Protein AF-A0A955U575-F1 (afdb_monomer)

Solvent-accessible surface area (backbone atoms only — not comparable to full-atom values): 9931 Å² total; per-residue (Å²): 114,68,70,60,58,50,52,52,51,51,57,53,52,51,56,54,48,58,63,56,63,77,51,66,47,77,45,78,46,69,46,96,88,68,49,77,41,71,21,39,32,44,71,59,87,96,41,68,32,36,35,43,70,95,85,41,78,45,81,50,80,72,86,53,47,94,86,29,73,66,42,57,52,49,51,50,51,50,51,51,47,50,53,47,51,50,54,49,50,53,52,52,53,54,39,51,75,74,64,55,77,70,79,78,73,74,76,74,77,81,77,77,80,79,77,82,80,77,82,80,79,82,78,76,82,78,78,83,79,79,82,77,79,83,79,80,81,77,79,81,79,84,81,78,80,79,80,83,82,87,130

Structure (mmCIF, N/CA/C/O backbone):
data_AF-A0A955U575-F1
#
_entry.id   AF-A0A955U575-F1
#
loop_
_atom_site.group_PDB
_atom_site.id
_atom_site.type_symbol
_atom_site.label_atom_id
_atom_site.label_alt_id
_atom_site.label_comp_id
_atom_site.label_asym_id
_atom_site.label_entity_id
_atom_site.label_seq_id
_atom_site.pdbx_PDB_ins_code
_atom_site.Cartn_x
_atom_site.Cartn_y
_atom_site.Cartn_z
_atom_site.occupancy
_atom_site.B_iso_or_equiv
_atom_site.auth_seq_id
_atom_site.auth_comp_id
_atom_site.auth_asym_id
_atom_site.auth_atom_id
_atom_site.pdbx_PDB_model_num
ATOM 1 N N . ASP A 1 1 ? 34.655 35.244 -14.821 1.00 85.56 1 ASP A N 1
ATOM 2 C CA . ASP A 1 1 ? 34.612 34.443 -13.577 1.00 85.56 1 ASP A CA 1
ATOM 3 C C . ASP A 1 1 ? 33.212 33.912 -13.237 1.00 85.56 1 ASP A C 1
ATOM 5 O O . ASP A 1 1 ? 33.047 32.732 -12.958 1.00 85.56 1 ASP A O 1
ATOM 9 N N . GLU A 1 2 ? 32.165 34.735 -13.328 1.00 87.75 2 GLU A N 1
ATOM 10 C CA . GLU A 1 2 ? 30.794 34.359 -12.939 1.00 87.75 2 GLU A CA 1
ATOM 11 C C . GLU A 1 2 ? 30.191 33.173 -13.723 1.00 87.75 2 GLU A C 1
ATOM 13 O O . GLU A 1 2 ? 29.537 32.305 -13.140 1.00 87.75 2 GLU A O 1
ATOM 18 N N . ALA A 1 3 ? 30.480 33.071 -15.025 1.00 85.69 3 ALA A N 1
ATOM 19 C CA . ALA A 1 3 ? 30.030 31.956 -15.862 1.00 85.69 3 ALA A CA 1
ATOM 20 C C . ALA A 1 3 ? 30.585 30.596 -15.393 1.00 85.69 3 ALA A C 1
ATOM 22 O O . ALA A 1 3 ? 29.850 29.608 -15.358 1.00 85.69 3 ALA A O 1
ATOM 23 N N . ALA A 1 4 ? 31.846 30.555 -14.946 1.00 88.00 4 ALA A N 1
ATOM 24 C CA . ALA A 1 4 ? 32.466 29.343 -14.411 1.00 88.00 4 ALA A CA 1
ATOM 25 C C . ALA A 1 4 ? 31.812 28.920 -13.084 1.00 88.00 4 ALA A C 1
ATOM 27 O O . ALA A 1 4 ? 31.477 27.752 -12.891 1.00 88.00 4 ALA A O 1
ATOM 28 N N . ARG A 1 5 ? 31.505 29.889 -12.210 1.00 91.19 5 ARG A N 1
ATOM 29 C CA . ARG A 1 5 ? 30.784 29.639 -10.947 1.00 91.19 5 ARG A CA 1
ATOM 30 C C . ARG A 1 5 ? 29.341 29.182 -11.164 1.00 91.19 5 ARG A C 1
ATOM 32 O O . ARG A 1 5 ? 28.780 28.479 -10.321 1.00 91.19 5 ARG A O 1
ATOM 39 N N . ARG A 1 6 ? 28.709 29.586 -12.271 1.00 89.25 6 ARG A N 1
ATOM 40 C CA . ARG A 1 6 ? 27.3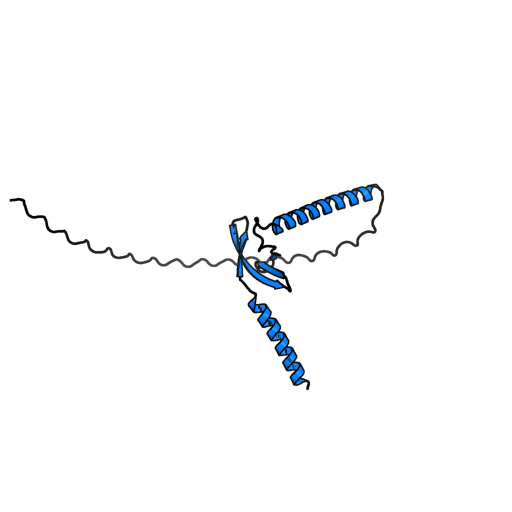68 29.120 -12.651 1.00 89.25 6 ARG A CA 1
ATOM 41 C C . ARG A 1 6 ? 27.409 27.682 -13.169 1.00 89.25 6 ARG A C 1
ATOM 43 O O . ARG A 1 6 ? 26.608 26.871 -12.713 1.00 89.25 6 ARG A O 1
ATOM 50 N N . ALA A 1 7 ? 28.375 27.349 -14.025 1.00 85.38 7 ALA A N 1
ATOM 51 C CA . ALA A 1 7 ? 28.572 25.989 -14.528 1.00 85.38 7 ALA A CA 1
ATOM 52 C C . ALA A 1 7 ? 28.895 24.990 -13.400 1.00 85.38 7 ALA A C 1
ATOM 54 O O . ALA A 1 7 ? 28.331 23.897 -13.362 1.00 85.38 7 ALA A O 1
ATOM 55 N N . GLU A 1 8 ? 29.719 25.380 -12.421 1.00 89.38 8 GLU A N 1
ATOM 56 C CA . GLU A 1 8 ? 30.032 24.514 -11.276 1.00 89.38 8 GLU A CA 1
ATOM 57 C C . GLU A 1 8 ? 28.798 24.246 -10.395 1.00 89.38 8 GLU A C 1
ATOM 59 O O . GLU A 1 8 ? 28.591 23.123 -9.923 1.00 89.38 8 GLU A O 1
ATOM 64 N N . ARG A 1 9 ? 27.931 25.252 -10.210 1.00 89.25 9 ARG A N 1
ATOM 65 C CA . ARG A 1 9 ? 26.673 25.091 -9.465 1.00 89.25 9 ARG A CA 1
ATOM 66 C C . ARG A 1 9 ? 25.707 24.132 -10.155 1.00 89.25 9 ARG A C 1
ATOM 68 O O . ARG A 1 9 ? 25.163 23.263 -9.475 1.00 89.25 9 ARG A O 1
ATOM 75 N N . VAL A 1 10 ? 25.543 24.251 -11.473 1.00 88.62 10 VAL A N 1
ATOM 76 C CA . VAL A 1 10 ? 24.690 23.344 -12.264 1.00 88.62 10 VAL A CA 1
ATOM 77 C C . VAL A 1 10 ? 25.253 21.918 -12.245 1.00 88.62 10 VAL A C 1
ATOM 79 O O . VAL A 1 10 ? 24.541 20.968 -11.935 1.00 88.62 10 VAL A O 1
ATOM 82 N N . GLY A 1 11 ? 26.567 21.756 -12.425 1.00 85.00 11 GLY A N 1
ATOM 83 C CA . GLY A 1 11 ? 27.201 20.437 -12.371 1.00 85.00 11 GLY A CA 1
ATOM 84 C C . GLY A 1 11 ? 27.141 19.764 -10.989 1.00 85.00 11 GLY A C 1
ATOM 85 O O . GLY A 1 11 ? 27.173 18.534 -10.900 1.00 85.00 11 GLY A O 1
ATOM 86 N N . ARG A 1 12 ? 27.055 20.528 -9.887 1.00 81.81 12 ARG A N 1
ATOM 87 C CA . ARG A 1 12 ? 26.809 19.969 -8.542 1.00 81.81 12 ARG A CA 1
ATOM 88 C C . ARG A 1 12 ? 25.350 19.578 -8.331 1.00 81.81 12 ARG A C 1
ATOM 90 O O . ARG A 1 12 ? 25.110 18.577 -7.655 1.00 81.81 12 ARG A O 1
ATOM 97 N N . SER A 1 13 ? 24.387 20.336 -8.858 1.00 70.81 13 SER A N 1
ATOM 98 C CA . SER A 1 13 ? 22.967 19.997 -8.716 1.00 70.81 13 SER A CA 1
ATOM 99 C C . SER A 1 13 ? 22.595 18.764 -9.538 1.00 70.81 13 SER A C 1
ATOM 101 O O . SER A 1 13 ? 21.896 17.895 -9.022 1.00 70.81 13 SER A O 1
ATOM 103 N N . GLU A 1 14 ? 23.126 18.624 -10.752 1.00 69.31 14 GLU A N 1
ATOM 104 C CA . GLU A 1 14 ? 22.898 17.445 -11.599 1.00 69.31 14 GLU A CA 1
ATOM 105 C C . GLU A 1 14 ? 23.526 16.180 -11.012 1.00 69.31 14 GLU A C 1
ATOM 107 O O . GLU A 1 14 ? 22.844 15.169 -10.877 1.00 69.31 14 GLU A O 1
ATOM 112 N N . ARG A 1 15 ? 24.772 16.245 -10.519 1.00 71.44 15 ARG A N 1
ATOM 113 C CA . ARG A 1 15 ? 25.396 15.102 -9.822 1.00 71.44 15 ARG A CA 1
ATOM 114 C C . ARG A 1 15 ? 24.658 14.693 -8.545 1.00 71.44 15 ARG A C 1
ATOM 116 O O . ARG A 1 15 ? 24.705 13.526 -8.159 1.00 71.44 15 ARG A O 1
ATOM 123 N N . ARG A 1 16 ? 23.994 15.638 -7.868 1.00 65.88 16 ARG A N 1
ATOM 124 C CA . ARG A 1 16 ? 23.130 15.339 -6.714 1.00 65.88 16 ARG A CA 1
ATOM 125 C C . ARG A 1 16 ? 21.818 14.674 -7.133 1.00 65.88 16 ARG A C 1
ATOM 127 O O . ARG A 1 16 ? 21.357 13.824 -6.382 1.00 65.88 16 ARG A O 1
ATOM 134 N N . ARG A 1 17 ? 21.249 15.024 -8.293 1.00 65.38 17 ARG A N 1
ATOM 135 C CA . ARG A 1 17 ? 20.068 14.347 -8.859 1.00 65.38 17 ARG A CA 1
ATOM 136 C C . ARG A 1 17 ? 20.399 12.932 -9.326 1.00 65.38 17 ARG A C 1
ATOM 138 O O . ARG A 1 17 ? 19.772 11.998 -8.856 1.00 65.38 17 ARG A O 1
ATOM 145 N N . ASP A 1 18 ? 21.472 12.762 -10.093 1.00 61.62 18 ASP A N 1
ATOM 146 C CA . ASP A 1 18 ? 21.868 11.456 -10.643 1.00 61.62 18 ASP A CA 1
ATOM 147 C C . ASP A 1 18 ? 22.232 10.429 -9.546 1.00 61.62 18 ASP A C 1
ATOM 149 O O . ASP A 1 18 ? 21.952 9.237 -9.651 1.00 61.62 18 ASP A O 1
ATOM 153 N N . ARG A 1 19 ? 22.792 10.883 -8.411 1.00 60.47 19 ARG A N 1
ATOM 154 C CA . ARG A 1 19 ? 22.969 10.026 -7.220 1.00 60.47 19 ARG A CA 1
ATOM 155 C C . ARG A 1 19 ? 21.665 9.689 -6.498 1.00 60.47 19 ARG A C 1
ATOM 157 O O . ARG A 1 19 ? 21.635 8.687 -5.791 1.00 60.47 19 ARG A O 1
ATOM 164 N N . ARG A 1 20 ? 20.640 10.533 -6.613 1.00 60.62 20 ARG A N 1
ATOM 165 C CA . ARG A 1 20 ? 19.321 10.306 -6.011 1.00 60.62 20 ARG A CA 1
ATOM 166 C C . ARG A 1 20 ? 18.549 9.247 -6.797 1.00 60.62 20 ARG A C 1
ATOM 168 O O . ARG A 1 20 ? 17.932 8.391 -6.179 1.00 60.62 20 ARG A O 1
ATOM 175 N N . ASP A 1 21 ? 18.690 9.258 -8.120 1.00 57.69 21 ASP A N 1
ATOM 176 C CA . ASP A 1 21 ? 17.944 8.374 -9.019 1.00 57.69 21 ASP A CA 1
ATOM 177 C C . ASP A 1 21 ? 18.508 6.939 -9.072 1.00 57.69 21 ASP A C 1
ATOM 179 O O . ASP A 1 21 ? 17.762 5.992 -9.305 1.00 57.69 21 ASP A O 1
ATOM 183 N N . ARG A 1 22 ? 19.796 6.718 -8.756 1.00 57.09 22 ARG A N 1
ATOM 184 C CA . ARG A 1 22 ? 20.398 5.362 -8.705 1.00 57.09 22 ARG A CA 1
ATOM 185 C C . ARG A 1 22 ? 19.962 4.487 -7.520 1.00 57.09 22 ARG A C 1
ATOM 187 O O . ARG A 1 22 ? 20.407 3.347 -7.435 1.00 57.09 22 ARG A O 1
ATOM 194 N N . GLY A 1 23 ? 19.152 5.002 -6.596 1.00 63.94 23 GLY A N 1
ATOM 195 C CA . GLY A 1 23 ? 18.706 4.267 -5.405 1.00 63.94 23 GLY A CA 1
ATOM 196 C C . GLY A 1 23 ? 17.279 3.735 -5.472 1.00 63.94 23 GLY A C 1
ATOM 197 O O . GLY A 1 23 ? 16.872 3.021 -4.561 1.00 63.94 23 GLY A O 1
ATOM 198 N N . ASP A 1 24 ? 16.525 4.073 -6.516 1.00 70.81 24 ASP A N 1
ATOM 199 C CA . ASP A 1 24 ? 15.100 3.765 -6.582 1.00 70.81 24 ASP A CA 1
ATOM 200 C C . ASP A 1 24 ? 14.851 2.311 -6.975 1.00 70.81 24 ASP A C 1
ATOM 202 O O . ASP A 1 24 ? 14.622 1.971 -8.135 1.00 70.81 24 ASP A O 1
ATOM 206 N N . THR A 1 25 ? 14.908 1.442 -5.973 1.00 82.25 25 THR A N 1
ATOM 207 C CA . THR A 1 25 ? 14.481 0.052 -6.106 1.00 82.25 25 THR A CA 1
ATOM 208 C C . THR A 1 25 ? 12.985 -0.018 -5.833 1.00 82.25 25 THR A C 1
ATOM 210 O O . THR A 1 25 ? 12.511 0.463 -4.803 1.00 82.25 25 THR A O 1
ATOM 213 N N . THR A 1 26 ? 12.227 -0.598 -6.759 1.00 84.75 26 THR A N 1
ATOM 214 C CA . THR A 1 26 ? 10.827 -0.953 -6.518 1.00 84.75 26 THR A CA 1
ATOM 215 C C . THR A 1 26 ? 10.775 -2.221 -5.677 1.00 84.75 26 THR A C 1
ATOM 217 O O . THR A 1 26 ? 11.380 -3.229 -6.042 1.00 84.75 26 THR A O 1
ATOM 220 N N . VAL A 1 27 ? 10.055 -2.173 -4.563 1.00 86.44 27 VAL A N 1
ATOM 221 C CA . VAL A 1 27 ? 9.820 -3.304 -3.663 1.00 86.44 27 VAL A CA 1
ATOM 222 C C . VAL A 1 27 ? 8.321 -3.553 -3.562 1.00 86.44 27 VAL A C 1
ATOM 224 O O . VAL A 1 27 ? 7.540 -2.612 -3.462 1.00 86.44 27 VAL A O 1
ATOM 227 N N . VAL A 1 28 ? 7.912 -4.819 -3.597 1.00 86.06 28 VAL A N 1
ATOM 228 C CA . VAL A 1 28 ? 6.506 -5.204 -3.422 1.00 86.06 28 VAL A CA 1
ATOM 229 C C . VAL A 1 28 ? 6.290 -5.529 -1.951 1.00 86.06 28 VAL A C 1
ATOM 231 O O . VAL A 1 28 ? 6.908 -6.456 -1.430 1.00 86.06 28 VAL A O 1
ATOM 234 N N . VAL A 1 29 ? 5.419 -4.777 -1.283 1.00 85.69 29 VAL A N 1
ATOM 235 C CA . VAL A 1 29 ? 5.028 -5.033 0.108 1.00 85.69 29 VAL A CA 1
ATOM 236 C C . VAL A 1 29 ? 3.716 -5.808 0.109 1.00 85.69 29 VAL A C 1
ATOM 238 O O . VAL A 1 29 ? 2.770 -5.431 -0.580 1.00 85.69 29 VAL A O 1
ATOM 241 N N . VAL A 1 30 ? 3.652 -6.904 0.865 1.00 83.69 30 VAL A N 1
ATOM 242 C CA . VAL A 1 30 ? 2.429 -7.700 1.037 1.00 83.69 30 VAL A CA 1
ATOM 243 C C . VAL A 1 30 ? 1.827 -7.367 2.398 1.00 83.69 30 VAL A C 1
ATOM 245 O O . VAL A 1 30 ? 2.502 -7.509 3.414 1.00 83.69 30 VAL A O 1
ATOM 248 N N . THR A 1 31 ? 0.585 -6.889 2.424 1.00 79.75 31 THR A N 1
ATOM 249 C CA . THR A 1 31 ? -0.122 -6.570 3.673 1.00 79.75 31 THR A CA 1
ATOM 250 C C . THR A 1 31 ? -0.622 -7.847 4.368 1.00 79.75 31 THR A C 1
ATOM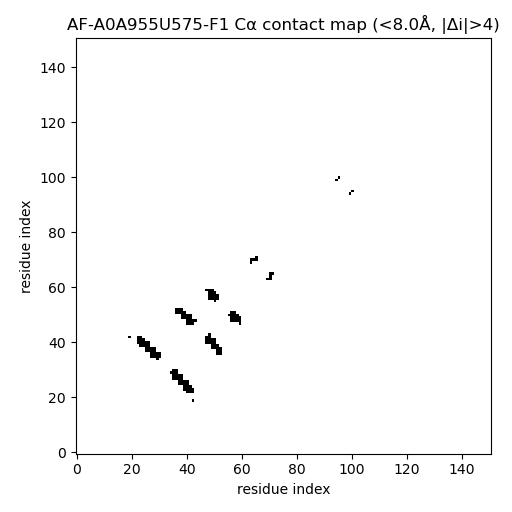 252 O O . THR A 1 31 ? -0.704 -8.893 3.717 1.00 79.75 31 THR A O 1
ATOM 255 N N . PRO A 1 32 ? -0.989 -7.803 5.666 1.00 74.31 32 PRO A N 1
ATOM 256 C CA . PRO A 1 32 ? -1.567 -8.952 6.375 1.00 74.31 32 PRO A CA 1
ATOM 257 C C . PRO A 1 32 ? -2.824 -9.520 5.704 1.00 74.31 32 PRO A C 1
ATOM 259 O O . PRO A 1 32 ? -3.081 -10.717 5.765 1.00 74.31 32 PRO A O 1
ATOM 262 N N . GLU A 1 33 ? -3.579 -8.676 5.002 1.00 84.19 33 GLU A N 1
ATOM 263 C CA . GLU A 1 33 ? -4.758 -9.060 4.221 1.00 84.19 33 GLU A CA 1
ATOM 264 C C . GLU A 1 33 ? -4.396 -9.738 2.883 1.00 84.19 33 GLU A C 1
ATOM 266 O O . GLU A 1 33 ? -5.277 -10.067 2.093 1.00 84.19 33 GLU A O 1
ATOM 271 N N . GLY A 1 34 ? -3.104 -9.923 2.592 1.00 85.44 34 GLY A N 1
ATOM 272 C CA . GLY A 1 34 ? -2.598 -10.530 1.361 1.00 85.44 34 GLY A CA 1
ATOM 273 C C . GLY A 1 34 ? -2.551 -9.583 0.159 1.00 85.44 34 GLY A C 1
ATOM 274 O O . GLY A 1 34 ? -2.261 -10.022 -0.957 1.00 85.44 34 GLY A O 1
ATOM 275 N N . THR A 1 35 ? -2.812 -8.288 0.354 1.00 85.50 35 THR A N 1
ATOM 276 C CA . THR A 1 35 ? -2.783 -7.308 -0.740 1.00 85.50 35 THR A CA 1
ATOM 277 C C . THR A 1 35 ? -1.341 -6.958 -1.083 1.00 85.50 35 THR A C 1
ATOM 279 O O . THR A 1 35 ? -0.539 -6.664 -0.201 1.00 85.50 35 THR A O 1
ATOM 282 N N . ARG A 1 36 ? -0.995 -6.975 -2.373 1.00 86.38 36 ARG A N 1
ATOM 283 C CA . ARG A 1 36 ? 0.328 -6.564 -2.860 1.00 86.38 36 ARG A CA 1
ATOM 284 C C . ARG A 1 36 ? 0.308 -5.085 -3.218 1.00 86.38 36 ARG A C 1
ATOM 286 O O . ARG A 1 36 ? -0.544 -4.659 -3.993 1.00 86.38 36 ARG A O 1
ATOM 293 N N . VAL A 1 37 ? 1.245 -4.323 -2.669 1.00 88.62 37 VAL A N 1
ATOM 294 C CA . VAL A 1 37 ? 1.395 -2.889 -2.914 1.00 88.62 37 VAL A CA 1
ATOM 295 C C . VAL A 1 37 ? 2.779 -2.635 -3.491 1.00 88.62 37 VAL A C 1
ATOM 297 O O . VAL A 1 37 ? 3.786 -3.005 -2.885 1.00 88.62 37 VAL A O 1
ATOM 300 N N . ASP A 1 38 ? 2.827 -1.998 -4.658 1.00 86.50 38 ASP A N 1
ATOM 301 C CA . ASP A 1 38 ? 4.081 -1.548 -5.251 1.00 86.50 38 ASP A CA 1
ATOM 302 C C . ASP A 1 38 ? 4.587 -0.323 -4.494 1.00 86.50 38 ASP A C 1
ATOM 304 O O . ASP A 1 38 ? 3.925 0.718 -4.410 1.00 86.50 38 ASP A O 1
ATOM 308 N N . CYS A 1 39 ? 5.780 -0.457 -3.935 1.00 88.50 39 CYS A N 1
ATOM 309 C CA . CYS A 1 39 ? 6.429 0.582 -3.170 1.00 88.50 39 CYS A CA 1
ATOM 310 C C . CYS A 1 39 ? 7.787 0.918 -3.769 1.00 88.50 39 CYS A C 1
ATOM 312 O O . CYS A 1 39 ? 8.408 0.143 -4.500 1.00 88.50 39 CYS A O 1
ATOM 314 N N . ARG A 1 40 ? 8.263 2.114 -3.452 1.00 86.31 40 ARG A N 1
ATOM 315 C CA . ARG A 1 40 ? 9.505 2.661 -3.968 1.00 86.31 40 ARG A CA 1
ATOM 316 C C . ARG A 1 40 ? 10.434 3.003 -2.817 1.00 86.31 40 ARG A C 1
ATOM 318 O O . ARG A 1 40 ? 10.039 3.721 -1.900 1.00 86.31 40 ARG A O 1
ATOM 325 N N . THR A 1 41 ? 11.659 2.496 -2.854 1.00 84.06 41 THR A N 1
ATOM 326 C CA . THR A 1 41 ? 12.643 2.756 -1.804 1.00 84.06 41 THR A CA 1
ATOM 327 C C . THR A 1 41 ? 13.422 4.025 -2.123 1.00 84.06 41 THR A C 1
ATOM 329 O O . THR A 1 41 ? 14.241 4.057 -3.035 1.00 84.06 41 THR A O 1
ATOM 332 N N . VAL A 1 42 ? 13.181 5.077 -1.349 1.00 83.06 42 VAL A N 1
ATOM 333 C CA . VAL A 1 42 ? 13.813 6.386 -1.479 1.00 83.06 42 VAL A CA 1
ATOM 334 C C . VAL A 1 42 ? 14.846 6.570 -0.373 1.00 83.06 42 VAL A C 1
ATOM 336 O O . VAL A 1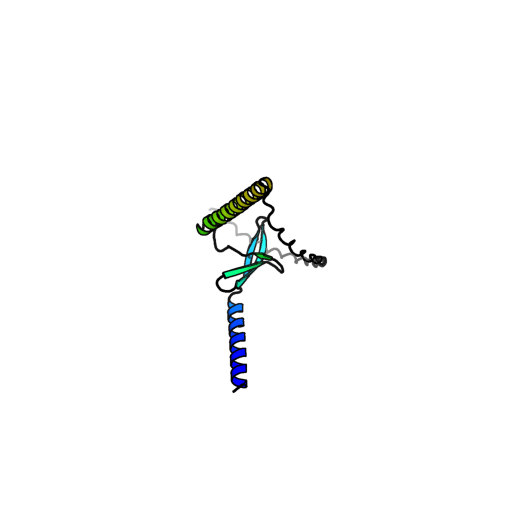 42 ? 14.534 6.544 0.818 1.00 83.06 42 VAL A O 1
ATOM 339 N N . ARG A 1 43 ? 16.096 6.835 -0.748 1.00 78.75 43 ARG A N 1
ATOM 340 C CA . ARG A 1 43 ? 17.161 7.113 0.220 1.00 78.75 43 ARG A CA 1
ATOM 341 C C . ARG A 1 43 ? 17.082 8.551 0.729 1.00 78.75 43 ARG A C 1
ATOM 343 O O . ARG A 1 43 ? 17.282 9.506 -0.025 1.00 78.75 43 ARG A O 1
ATOM 350 N N . SER A 1 44 ? 16.845 8.716 2.028 1.00 78.81 44 SER A N 1
ATOM 351 C CA . SER A 1 44 ? 16.850 10.006 2.722 1.00 78.81 44 SER A CA 1
ATOM 352 C C . SER A 1 44 ? 18.034 10.076 3.690 1.00 78.81 44 SER A C 1
ATOM 354 O O . SER A 1 44 ? 17.994 9.620 4.835 1.00 78.81 44 SER A O 1
ATOM 356 N N . GLY A 1 45 ? 19.152 10.623 3.209 1.00 82.31 45 GLY A N 1
ATOM 357 C CA . GLY A 1 45 ? 20.396 10.690 3.977 1.00 82.31 45 GLY A CA 1
ATOM 358 C C . GLY A 1 45 ? 21.026 9.307 4.175 1.00 82.31 45 GLY A C 1
ATOM 359 O O . GLY A 1 45 ? 21.408 8.660 3.203 1.00 82.31 45 GLY A O 1
ATOM 360 N N . LYS A 1 46 ? 21.175 8.875 5.435 1.00 75.44 46 LYS A N 1
ATOM 361 C CA . LYS A 1 46 ? 21.705 7.542 5.796 1.00 75.44 46 LYS A CA 1
ATOM 362 C C . LYS A 1 46 ? 20.618 6.470 5.942 1.00 75.44 46 LYS A C 1
ATOM 364 O O . LYS A 1 46 ? 20.954 5.339 6.266 1.00 75.44 46 LYS A O 1
ATOM 369 N N . LYS A 1 47 ? 19.347 6.829 5.755 1.00 75.19 47 LYS A N 1
ATOM 370 C CA . LYS A 1 47 ? 18.208 5.929 5.929 1.00 75.19 47 LYS A CA 1
ATOM 371 C C . LYS A 1 47 ? 17.547 5.670 4.583 1.00 75.19 47 LYS A C 1
ATOM 373 O O . LYS A 1 47 ? 17.415 6.594 3.779 1.00 75.19 47 LYS A O 1
ATOM 378 N N . ASP A 1 48 ? 17.122 4.438 4.371 1.00 78.94 48 ASP A N 1
ATOM 379 C CA . ASP A 1 48 ? 16.249 4.075 3.264 1.00 78.94 48 ASP A CA 1
ATOM 380 C C . ASP A 1 48 ? 14.799 4.172 3.756 1.00 78.94 48 ASP A C 1
ATOM 382 O O . ASP A 1 48 ? 14.487 3.776 4.878 1.00 78.94 48 ASP A O 1
ATOM 386 N N . VAL A 1 49 ? 13.931 4.797 2.964 1.00 82.62 49 VAL A N 1
ATOM 387 C CA . VAL A 1 49 ? 12.518 5.024 3.287 1.00 82.62 49 VAL A CA 1
ATOM 388 C C . VAL A 1 49 ? 11.688 4.383 2.190 1.00 82.62 49 VAL A C 1
ATOM 390 O O . VAL A 1 49 ? 11.933 4.641 1.019 1.00 82.62 49 VAL A O 1
ATOM 393 N N . VAL A 1 50 ? 10.700 3.568 2.540 1.00 84.12 50 VAL A N 1
ATOM 394 C CA . VAL A 1 50 ? 9.827 2.930 1.552 1.00 84.12 50 VAL A CA 1
ATOM 395 C C . VAL A 1 50 ? 8.550 3.755 1.414 1.00 84.12 50 VAL A C 1
ATOM 397 O O . VAL A 1 50 ? 7.861 4.057 2.383 1.00 84.12 50 VAL A O 1
ATOM 400 N N . VAL A 1 51 ? 8.235 4.167 0.195 1.00 85.44 51 VAL A N 1
ATOM 401 C CA . VAL A 1 51 ? 7.049 4.967 -0.111 1.00 85.44 51 VAL A CA 1
ATOM 402 C C . VAL A 1 51 ? 6.088 4.095 -0.902 1.00 85.44 51 VAL A C 1
ATOM 404 O O . VAL A 1 51 ? 6.437 3.619 -1.979 1.00 85.44 51 VAL A O 1
ATOM 407 N N . CYS A 1 52 ? 4.895 3.864 -0.363 1.00 88.94 52 CYS A N 1
ATOM 408 C CA . CYS A 1 52 ? 3.875 3.018 -0.976 1.00 88.94 52 CYS A CA 1
ATOM 409 C C . CYS A 1 52 ? 2.695 3.892 -1.428 1.00 88.94 52 CYS A C 1
ATOM 411 O O . CYS A 1 52 ? 2.003 4.477 -0.593 1.00 88.94 52 CYS A O 1
ATOM 413 N N . GLY A 1 53 ? 2.451 3.981 -2.740 1.00 83.00 53 GLY A N 1
ATOM 414 C CA . GLY A 1 53 ? 1.394 4.831 -3.307 1.00 83.00 53 GLY A CA 1
ATOM 415 C C . GLY A 1 53 ? 1.663 6.343 -3.197 1.00 83.00 53 GLY A C 1
ATOM 416 O O . GLY A 1 53 ? 2.803 6.767 -3.016 1.00 83.00 53 GLY A O 1
ATOM 417 N N . THR A 1 54 ? 0.618 7.168 -3.345 1.00 62.78 54 THR A N 1
ATOM 418 C CA . THR A 1 54 ? 0.738 8.640 -3.378 1.00 62.78 54 THR A CA 1
ATOM 419 C C . THR A 1 54 ? 0.899 9.288 -2.005 1.00 62.78 54 THR A C 1
ATOM 421 O O . THR A 1 54 ? 1.560 10.317 -1.916 1.00 62.78 54 THR A O 1
ATOM 424 N N . ASP A 1 55 ? 0.365 8.687 -0.935 1.00 53.31 55 ASP A N 1
ATOM 425 C CA . ASP A 1 55 ? 0.127 9.437 0.311 1.00 53.31 55 ASP A CA 1
ATOM 426 C C . ASP A 1 55 ? 0.569 8.726 1.600 1.00 53.31 55 ASP A C 1
ATOM 428 O O . ASP A 1 55 ? 0.307 9.219 2.697 1.00 53.31 55 ASP A O 1
ATOM 432 N N . ARG A 1 56 ? 1.253 7.573 1.517 1.00 59.41 56 ARG A N 1
ATOM 433 C CA . ARG A 1 56 ? 1.743 6.867 2.713 1.00 59.41 56 ARG A CA 1
ATOM 434 C C . ARG A 1 56 ? 3.248 6.638 2.674 1.00 59.41 56 ARG A C 1
ATOM 436 O O . ARG A 1 56 ? 3.771 5.781 1.963 1.00 59.41 56 ARG A O 1
ATOM 443 N N . VAL A 1 57 ? 3.939 7.398 3.522 1.00 57.34 57 VAL A N 1
ATOM 444 C CA . VAL A 1 57 ? 5.309 7.096 3.929 1.00 57.34 57 VAL A CA 1
ATOM 445 C C . VAL A 1 57 ? 5.224 6.025 5.003 1.00 57.34 57 VAL A C 1
ATOM 447 O O . VAL A 1 57 ? 4.912 6.312 6.157 1.00 57.34 57 VAL A O 1
ATOM 450 N N . VA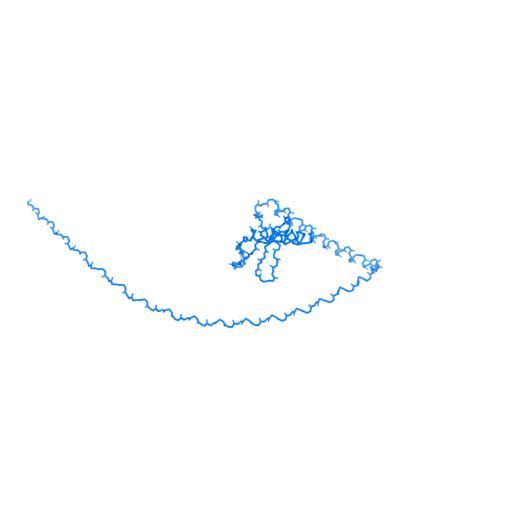L A 1 58 ? 5.494 4.784 4.620 1.00 62.50 58 VAL A N 1
ATOM 451 C CA . VAL A 1 58 ? 5.771 3.740 5.598 1.00 62.50 58 VAL A CA 1
ATOM 452 C C . VAL A 1 58 ? 7.257 3.877 5.895 1.00 62.50 58 VAL A C 1
ATOM 454 O O . VAL A 1 58 ? 8.100 3.532 5.071 1.00 62.50 58 VAL A O 1
ATOM 457 N N . MET A 1 59 ? 7.618 4.442 7.049 1.00 52.28 59 MET A N 1
ATOM 458 C CA . MET A 1 59 ? 8.988 4.252 7.521 1.00 52.28 59 MET A CA 1
ATOM 459 C C . MET A 1 59 ? 9.152 2.753 7.707 1.00 52.28 59 MET A C 1
ATOM 461 O O . MET A 1 59 ? 8.614 2.200 8.654 1.00 52.28 59 MET A O 1
ATOM 465 N N . ALA A 1 60 ? 9.794 2.104 6.743 1.00 46.66 60 ALA A N 1
ATOM 466 C CA . ALA A 1 60 ? 10.013 0.679 6.753 1.00 46.66 60 ALA A CA 1
ATOM 467 C C . ALA A 1 60 ? 11.182 0.381 7.697 1.00 46.66 60 ALA A C 1
ATOM 469 O O . ALA A 1 60 ? 12.323 0.642 7.317 1.00 46.66 60 ALA A O 1
ATOM 470 N N . PRO A 1 61 ? 10.964 -0.223 8.880 1.00 49.22 61 PRO A N 1
ATOM 471 C CA . PRO A 1 61 ? 12.020 -0.953 9.584 1.00 49.22 61 PRO A CA 1
ATOM 472 C C . PRO A 1 61 ? 12.479 -2.217 8.815 1.00 49.22 61 PRO A C 1
ATOM 474 O O . PRO A 1 61 ? 13.270 -3.013 9.309 1.00 49.22 6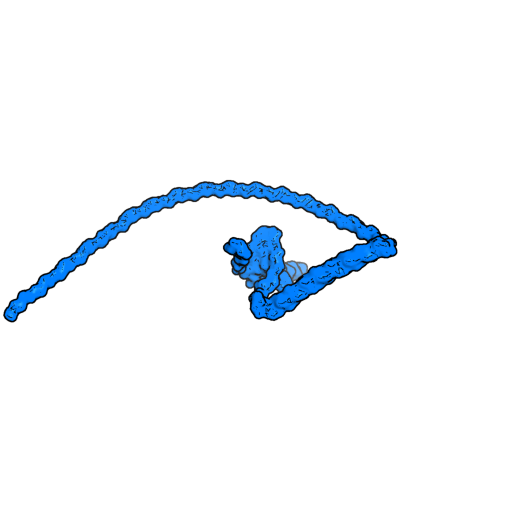1 PRO A O 1
ATOM 477 N N . HIS A 1 62 ? 11.997 -2.430 7.588 1.00 50.62 62 HIS A N 1
ATOM 478 C CA . HIS A 1 62 ? 12.032 -3.707 6.886 1.00 50.62 62 HIS A CA 1
ATOM 479 C C . HIS A 1 62 ? 13.272 -3.860 5.989 1.00 50.62 62 HIS A C 1
ATOM 481 O O . HIS A 1 62 ? 13.195 -3.823 4.764 1.00 50.62 62 HIS A O 1
ATOM 487 N N . THR A 1 63 ? 14.419 -4.114 6.608 1.00 46.59 63 THR A N 1
ATOM 488 C CA . THR A 1 63 ? 15.205 -5.296 6.201 1.00 46.59 63 THR A CA 1
ATOM 489 C C . THR A 1 63 ? 15.304 -6.321 7.327 1.00 46.59 63 THR A C 1
ATOM 491 O O . THR A 1 63 ? 15.999 -7.319 7.175 1.00 46.59 63 THR A O 1
ATOM 494 N N . TRP A 1 64 ? 14.636 -6.090 8.456 1.00 50.72 64 TRP A N 1
ATOM 495 C CA . TRP A 1 64 ? 14.666 -7.015 9.577 1.00 50.72 64 TRP A CA 1
ATOM 496 C C . TRP A 1 64 ? 13.632 -8.109 9.347 1.00 50.72 64 TRP A C 1
ATOM 498 O O . TRP A 1 64 ? 12.434 -7.844 9.245 1.00 50.72 64 TRP A O 1
ATOM 508 N N . SER A 1 65 ? 14.130 -9.337 9.196 1.00 55.69 65 SER A N 1
ATOM 509 C CA . SER A 1 65 ? 13.316 -10.537 9.376 1.00 55.69 65 SER A CA 1
ATOM 510 C C . SER A 1 65 ? 12.673 -10.479 10.764 1.00 55.69 65 SER A C 1
ATOM 512 O O . SER A 1 65 ? 13.256 -9.910 11.685 1.00 55.69 65 SER A O 1
ATOM 514 N N . THR A 1 66 ? 11.519 -11.113 10.961 1.00 59.94 66 THR A N 1
ATOM 515 C CA . THR A 1 66 ? 11.027 -11.395 12.321 1.00 59.94 66 THR A CA 1
ATOM 516 C C . THR A 1 66 ? 12.014 -12.251 13.123 1.00 59.94 66 THR A C 1
ATOM 518 O O . THR A 1 66 ? 11.953 -12.249 14.344 1.00 59.94 66 THR A O 1
ATOM 521 N N . ASP A 1 67 ? 12.952 -12.921 12.442 1.00 62.81 67 ASP A N 1
ATOM 522 C CA . ASP A 1 67 ? 14.081 -13.643 13.043 1.00 62.81 67 ASP A CA 1
ATOM 523 C C . ASP A 1 67 ? 15.318 -12.755 13.307 1.00 62.81 67 ASP A C 1
ATOM 525 O O . ASP A 1 67 ? 16.353 -13.247 13.759 1.00 62.81 67 ASP A O 1
ATOM 529 N N . ASP A 1 68 ? 15.271 -11.460 12.974 1.00 65.88 68 ASP A N 1
ATOM 530 C CA . ASP A 1 68 ? 16.373 -10.528 13.218 1.00 65.88 68 ASP A CA 1
ATOM 531 C C . ASP A 1 68 ? 16.313 -10.038 14.678 1.00 65.88 68 ASP A C 1
ATOM 533 O O . ASP A 1 68 ? 15.329 -9.406 15.070 1.00 65.88 68 ASP A O 1
ATOM 537 N N . PRO A 1 69 ? 17.353 -10.254 15.502 1.00 73.06 69 PRO A N 1
ATOM 538 C CA . PRO A 1 69 ? 17.365 -9.808 16.898 1.00 73.06 69 PRO A CA 1
ATOM 539 C C . PRO A 1 69 ? 17.218 -8.282 17.058 1.00 73.06 69 PRO A C 1
ATOM 541 O O . PRO A 1 69 ? 16.902 -7.800 18.148 1.00 73.06 69 PRO A O 1
ATOM 544 N N . ALA A 1 70 ? 17.424 -7.497 15.995 1.00 68.44 70 ALA A N 1
ATOM 545 C CA . ALA A 1 70 ? 17.136 -6.068 15.998 1.00 68.44 70 ALA A CA 1
ATOM 546 C C . ALA A 1 70 ? 15.625 -5.752 16.001 1.00 68.44 70 ALA A C 1
ATOM 548 O O . ALA A 1 70 ? 15.226 -4.745 16.589 1.00 68.44 70 ALA A O 1
ATOM 549 N N . TRP A 1 71 ? 14.787 -6.618 15.415 1.00 75.69 71 TRP A N 1
ATOM 550 C CA . TRP A 1 71 ? 13.325 -6.504 15.472 1.00 75.69 71 TRP A CA 1
ATOM 551 C C . TRP A 1 71 ? 12.810 -6.689 16.896 1.00 75.69 71 TRP A C 1
ATOM 553 O O . TRP A 1 71 ? 12.042 -5.862 17.378 1.00 75.69 71 TRP A O 1
ATOM 563 N N . GLU A 1 72 ? 13.281 -7.719 17.596 1.00 74.31 72 GLU A N 1
ATOM 564 C CA . GLU A 1 72 ? 12.850 -7.998 18.967 1.00 74.31 72 GLU A CA 1
ATOM 565 C C . GLU A 1 72 ? 13.257 -6.873 19.925 1.00 74.31 72 GLU A C 1
ATOM 567 O O . GLU A 1 72 ? 12.456 -6.430 20.744 1.00 74.31 72 GLU A O 1
ATOM 572 N N . ARG A 1 73 ? 14.456 -6.307 19.736 1.00 74.00 73 ARG A N 1
ATOM 573 C CA . ARG A 1 73 ? 14.894 -5.121 20.480 1.00 74.00 73 ARG A CA 1
ATOM 574 C C . ARG A 1 73 ? 14.036 -3.888 20.186 1.00 74.00 73 ARG A C 1
ATOM 576 O O . ARG A 1 73 ? 13.687 -3.165 21.108 1.00 74.00 73 ARG A O 1
ATOM 583 N N . TRP A 1 74 ? 13.684 -3.641 18.926 1.00 81.56 74 TRP A N 1
ATOM 584 C CA . TRP A 1 74 ? 12.817 -2.515 18.570 1.00 81.56 74 TRP A CA 1
ATOM 585 C C . TRP A 1 74 ? 11.381 -2.699 19.070 1.00 81.56 74 TRP A C 1
ATOM 587 O O . TRP A 1 74 ? 10.777 -1.738 19.534 1.00 81.56 74 TRP A O 1
ATOM 597 N N . SER A 1 75 ? 10.850 -3.923 19.022 1.00 74.62 75 SER A N 1
ATOM 598 C CA . SER A 1 75 ? 9.542 -4.256 19.591 1.00 74.62 75 SER A CA 1
ATOM 599 C C . SER A 1 75 ? 9.531 -3.997 21.095 1.00 74.62 75 SER A C 1
ATOM 601 O O . SER A 1 75 ? 8.639 -3.313 21.582 1.00 74.62 75 SER A O 1
ATOM 603 N N . GLN A 1 76 ? 10.568 -4.442 21.811 1.00 79.00 76 GLN A N 1
ATOM 604 C CA . GLN A 1 76 ? 10.741 -4.157 23.237 1.00 79.00 76 GLN A CA 1
ATOM 605 C C . GLN A 1 76 ? 10.897 -2.657 23.516 1.00 79.00 76 GLN A C 1
ATOM 607 O O . GLN A 1 76 ? 10.326 -2.162 24.482 1.00 79.00 76 GLN A O 1
ATOM 612 N N . ASP A 1 77 ? 11.613 -1.909 22.671 1.00 79.94 77 ASP A N 1
ATOM 613 C CA . ASP A 1 77 ? 11.720 -0.450 22.799 1.00 79.94 77 ASP A CA 1
ATOM 614 C C . ASP A 1 77 ? 10.352 0.232 22.588 1.00 79.94 77 ASP A C 1
ATOM 616 O O . ASP A 1 77 ? 10.032 1.187 23.293 1.00 79.94 77 ASP A O 1
ATOM 620 N N . MET A 1 78 ? 9.520 -0.253 21.658 1.00 71.69 78 MET A N 1
ATOM 621 C CA . MET A 1 78 ? 8.174 0.285 21.402 1.00 71.69 78 MET A CA 1
ATOM 622 C C . MET A 1 78 ? 7.173 -0.095 22.496 1.00 71.69 78 MET A C 1
ATOM 624 O O . MET A 1 78 ? 6.361 0.742 22.883 1.00 71.69 78 MET A O 1
ATOM 628 N N . GLU A 1 79 ? 7.244 -1.312 23.031 1.00 82.75 79 GLU A N 1
ATOM 629 C CA . GLU A 1 79 ? 6.472 -1.738 24.204 1.00 82.75 79 GLU A CA 1
ATOM 630 C C . GLU A 1 79 ? 6.903 -0.961 25.451 1.00 82.75 79 GLU A C 1
ATOM 632 O O . GLU A 1 79 ? 6.057 -0.461 26.185 1.00 82.75 79 GLU A O 1
ATOM 637 N N . SER A 1 80 ? 8.210 -0.763 25.651 1.00 85.94 80 SER A N 1
ATOM 638 C CA . SER A 1 80 ? 8.746 0.089 26.715 1.00 85.94 80 SER A CA 1
ATOM 639 C C . SER A 1 80 ? 8.329 1.545 26.539 1.00 85.94 80 SER A C 1
ATOM 641 O O . SER A 1 80 ? 8.110 2.236 27.532 1.00 85.94 80 SER A O 1
ATOM 643 N N . TRP A 1 81 ? 8.236 2.032 25.303 1.00 87.06 81 TRP A N 1
ATOM 644 C CA . TRP A 1 81 ? 7.739 3.371 25.022 1.00 87.06 81 TRP A CA 1
ATOM 645 C C . TRP A 1 81 ? 6.237 3.476 25.301 1.00 87.06 81 TRP A C 1
ATOM 647 O O . TRP A 1 81 ? 5.813 4.447 25.918 1.00 87.06 81 TRP A O 1
ATOM 657 N N . GLY A 1 82 ? 5.449 2.464 24.927 1.00 86.31 82 GLY A N 1
ATOM 658 C CA . GLY A 1 82 ? 4.024 2.364 25.248 1.00 86.31 82 GLY A CA 1
ATOM 659 C C . GLY A 1 82 ? 3.769 2.334 26.756 1.00 86.31 82 GLY A C 1
ATOM 660 O O . GLY A 1 82 ? 3.042 3.180 27.266 1.00 86.31 82 GLY A O 1
ATOM 661 N N . ALA A 1 83 ? 4.459 1.455 27.484 1.00 82.12 83 ALA A N 1
ATOM 662 C CA . ALA A 1 83 ? 4.412 1.398 28.944 1.00 82.12 83 ALA A CA 1
ATOM 663 C C . ALA A 1 83 ? 4.900 2.707 29.588 1.00 82.12 83 ALA A C 1
ATOM 665 O O . ALA A 1 83 ? 4.353 3.160 30.589 1.00 82.12 83 ALA A O 1
ATOM 666 N N . GLY A 1 84 ? 5.904 3.361 28.993 1.00 80.38 84 GLY A N 1
ATOM 667 C CA . GLY A 1 84 ? 6.360 4.683 29.414 1.00 80.38 84 GLY A CA 1
ATOM 668 C C . GLY A 1 84 ? 5.301 5.769 29.218 1.00 80.38 84 GLY A C 1
ATOM 669 O O . GLY A 1 84 ? 5.159 6.634 30.076 1.00 80.38 84 GLY A O 1
ATOM 670 N N . MET A 1 85 ? 4.536 5.716 28.125 1.00 81.06 85 MET A N 1
ATOM 671 C CA . MET A 1 85 ? 3.419 6.629 27.860 1.00 81.06 85 MET A CA 1
ATOM 672 C C . MET A 1 85 ? 2.240 6.386 28.809 1.00 81.06 85 MET A C 1
ATOM 674 O O . MET A 1 85 ? 1.620 7.353 29.244 1.00 81.06 85 MET A O 1
ATOM 678 N N . GLU A 1 86 ? 1.957 5.131 29.162 1.00 85.06 86 GLU A N 1
ATOM 679 C CA . GLU A 1 86 ? 0.946 4.778 30.167 1.00 85.06 86 GLU A CA 1
ATOM 680 C C . GLU A 1 86 ? 1.357 5.252 31.568 1.00 85.06 86 GLU A C 1
ATOM 682 O O . GLU A 1 86 ? 0.603 5.982 32.203 1.00 85.06 86 GLU A O 1
ATOM 687 N N . ALA A 1 87 ? 2.584 4.961 32.013 1.00 78.94 87 ALA A N 1
ATOM 688 C CA . ALA A 1 87 ? 3.097 5.439 33.301 1.00 78.94 87 ALA A CA 1
ATOM 689 C C . ALA A 1 87 ? 3.158 6.975 33.374 1.00 78.94 87 ALA A C 1
ATOM 691 O O . ALA A 1 87 ? 2.893 7.580 34.413 1.00 78.94 87 ALA A O 1
ATOM 692 N N . TRP A 1 88 ? 3.492 7.628 32.259 1.00 76.56 88 TRP A N 1
ATOM 693 C CA . TRP A 1 88 ? 3.430 9.080 32.143 1.00 76.56 88 TRP A CA 1
ATOM 694 C C . TRP A 1 88 ? 1.988 9.588 32.269 1.00 76.56 88 TRP A C 1
ATOM 696 O O . TRP A 1 88 ? 1.757 10.558 32.984 1.00 76.56 88 TRP A O 1
ATOM 706 N N . ALA A 1 89 ? 1.009 8.921 31.650 1.00 80.19 89 ALA A N 1
ATOM 707 C CA . ALA A 1 89 ? -0.404 9.270 31.791 1.00 80.19 89 ALA A CA 1
ATOM 708 C C . ALA A 1 89 ? -0.897 9.124 33.244 1.00 80.19 89 ALA A C 1
ATOM 710 O O . ALA A 1 89 ? -1.519 10.052 33.761 1.00 80.19 89 ALA A O 1
ATOM 711 N N . GLU A 1 90 ? -0.545 8.033 33.928 1.00 83.19 90 GLU A N 1
ATOM 712 C CA . GLU A 1 90 ? -0.866 7.826 35.349 1.00 83.19 90 GLU A CA 1
ATOM 713 C C . GLU A 1 90 ? -0.229 8.903 36.242 1.00 83.19 90 GLU A C 1
ATOM 715 O O . GLU A 1 90 ? -0.869 9.434 37.150 1.00 83.19 90 GLU A O 1
ATOM 720 N N . GLN A 1 91 ? 1.019 9.293 35.959 1.00 78.06 91 GLN A N 1
ATOM 721 C CA . GLN A 1 91 ? 1.696 10.372 36.681 1.00 78.06 91 GLN A CA 1
ATOM 722 C C . GLN A 1 91 ? 1.003 11.730 36.481 1.00 78.06 91 GLN A C 1
ATOM 724 O O . GLN A 1 91 ? 0.948 12.537 37.411 1.00 78.06 91 GLN A O 1
ATOM 729 N N . PHE A 1 92 ? 0.466 11.990 35.288 1.00 78.75 92 PHE A N 1
ATOM 730 C CA . PHE A 1 92 ? -0.314 13.197 35.008 1.00 78.75 92 PHE A CA 1
ATOM 731 C C . PHE A 1 92 ? -1.659 13.204 35.737 1.00 78.75 92 PHE A C 1
ATOM 733 O O . PHE A 1 92 ? -2.073 14.256 36.225 1.00 78.75 92 PHE A O 1
ATOM 740 N N . GLU A 1 93 ? -2.320 12.052 35.838 1.00 83.50 93 GLU A N 1
ATOM 741 C CA . GLU A 1 93 ? -3.581 11.911 36.568 1.00 83.50 93 GLU A CA 1
ATOM 742 C C . GLU A 1 93 ? -3.374 12.096 38.081 1.00 83.50 93 GLU A C 1
ATOM 744 O O . GLU A 1 93 ? -4.069 12.904 38.696 1.00 83.50 93 GLU A O 1
ATOM 749 N N . ALA A 1 94 ? -2.334 11.488 38.662 1.00 80.88 94 ALA A N 1
ATOM 750 C CA . ALA A 1 94 ? -1.972 11.689 40.069 1.00 80.88 94 ALA A CA 1
ATOM 751 C C . ALA A 1 94 ? -1.605 13.153 40.384 1.00 80.88 94 ALA A C 1
ATOM 753 O O . ALA A 1 94 ? -2.052 13.717 41.384 1.00 80.88 94 ALA A O 1
ATOM 754 N N . ALA A 1 95 ? -0.843 13.812 39.504 1.00 76.88 95 ALA A N 1
ATOM 755 C CA . ALA A 1 95 ? -0.518 15.230 39.659 1.00 76.88 95 ALA A CA 1
ATOM 756 C C . ALA A 1 95 ? -1.770 16.129 39.593 1.00 76.88 95 ALA A C 1
ATOM 758 O O . ALA A 1 95 ? -1.838 17.152 40.279 1.00 76.88 95 ALA A O 1
ATOM 759 N N . ALA A 1 96 ? -2.784 15.749 38.807 1.00 79.56 96 ALA A N 1
ATOM 760 C CA . ALA A 1 96 ? -4.053 16.468 38.762 1.00 79.56 96 ALA A CA 1
ATOM 761 C C . ALA A 1 96 ? -4.828 16.364 40.091 1.00 79.56 96 ALA A C 1
ATOM 763 O O . ALA A 1 96 ? -5.413 17.360 40.523 1.00 79.56 96 ALA A O 1
ATOM 764 N N . GLU A 1 97 ? -4.790 15.213 40.773 1.00 84.88 97 GLU A N 1
ATOM 765 C CA . GLU A 1 97 ? -5.424 15.029 42.090 1.00 84.88 97 GLU A CA 1
ATOM 766 C C . GLU A 1 97 ? -4.718 15.806 43.213 1.00 84.88 97 GLU A C 1
ATOM 768 O O . GLU A 1 97 ? -5.373 16.336 44.112 1.00 84.88 97 GLU A O 1
ATOM 773 N N . GLU A 1 98 ? -3.394 15.964 43.133 1.00 86.38 98 GLU A N 1
ATOM 774 C CA . GLU A 1 98 ? -2.603 16.775 44.073 1.00 86.38 98 GLU A CA 1
ATOM 775 C C . GLU A 1 98 ? -2.764 18.295 43.862 1.00 86.38 98 GLU A C 1
ATOM 777 O O . GLU A 1 98 ? -2.125 19.107 44.538 1.00 86.38 98 GLU A O 1
ATOM 782 N N . GLY A 1 99 ? -3.629 18.711 42.931 1.00 85.56 99 GLY A N 1
ATOM 783 C CA . GLY A 1 99 ? -3.913 20.118 42.661 1.00 85.56 99 GLY A CA 1
ATOM 784 C C . GLY A 1 99 ? -2.790 20.838 41.914 1.00 85.56 99 GLY A C 1
ATOM 785 O O . GLY A 1 99 ? -2.765 22.072 41.888 1.00 85.56 99 GLY A O 1
ATOM 786 N N . TRP A 1 100 ? -1.866 20.102 41.285 1.00 77.44 100 TRP A N 1
ATOM 787 C CA . TRP A 1 100 ? -0.898 20.697 40.371 1.00 77.44 100 TRP A CA 1
ATOM 788 C C . TRP A 1 100 ? -1.598 21.109 39.078 1.00 77.44 100 TRP A C 1
ATOM 790 O O . TRP A 1 100 ? -1.820 20.323 38.159 1.00 77.44 100 TRP A O 1
ATOM 800 N N . THR A 1 101 ? -1.918 22.394 38.973 1.00 65.62 101 THR A N 1
ATOM 801 C CA . THR A 1 101 ? -2.324 22.985 37.701 1.00 65.62 101 THR A CA 1
ATOM 802 C C . THR A 1 101 ? -1.085 23.172 36.836 1.00 65.62 101 THR A C 1
ATOM 804 O O . THR A 1 101 ? -0.332 24.134 37.017 1.00 65.62 101 THR A O 1
ATOM 807 N N . PHE A 1 102 ? -0.857 22.265 35.886 1.00 67.75 102 PHE A N 1
ATOM 808 C CA . PHE A 1 102 ? 0.099 22.529 34.816 1.00 67.75 102 PHE A CA 1
ATOM 809 C C . PHE A 1 102 ? -0.312 23.818 34.087 1.00 67.75 102 PHE A C 1
ATOM 811 O O . PHE A 1 102 ? -1.510 24.047 33.883 1.00 67.75 102 PHE A O 1
ATOM 818 N N . PRO A 1 103 ? 0.644 24.682 33.692 1.00 70.19 103 PRO A N 1
ATOM 819 C CA . PRO A 1 103 ? 0.325 25.814 32.836 1.00 70.19 103 PRO A CA 1
ATOM 820 C C . PRO A 1 103 ? -0.386 25.263 31.604 1.00 70.19 103 PRO A C 1
ATOM 822 O O . PRO A 1 103 ? 0.127 24.341 30.971 1.00 70.19 103 PRO A O 1
ATOM 825 N N . ALA A 1 104 ? -1.583 25.782 31.319 1.00 64.88 104 ALA A N 1
ATOM 826 C CA . ALA A 1 104 ? -2.400 25.317 30.210 1.00 64.88 104 ALA A CA 1
ATOM 827 C C . ALA A 1 104 ? -1.529 25.260 28.953 1.00 64.88 104 ALA A C 1
ATOM 829 O O . ALA A 1 104 ? -1.094 26.298 28.445 1.00 64.88 104 ALA A O 1
ATOM 830 N N . PHE A 1 105 ? -1.226 24.046 28.487 1.00 68.44 105 PHE A N 1
ATOM 831 C CA . PHE A 1 105 ? -0.593 23.878 27.192 1.00 68.44 105 PHE A CA 1
ATOM 832 C C . PHE A 1 105 ? -1.498 24.591 26.196 1.00 68.44 105 PHE A C 1
ATOM 834 O O . PHE A 1 105 ? -2.708 24.347 26.165 1.00 68.44 105 PHE A O 1
ATOM 841 N N . ALA A 1 106 ? -0.929 25.536 25.445 1.00 67.25 106 ALA A N 1
ATOM 842 C CA . ALA A 1 106 ? -1.669 26.219 24.399 1.00 67.25 106 ALA A CA 1
ATOM 843 C C . ALA A 1 106 ? -2.343 25.150 23.539 1.00 67.25 106 ALA A C 1
ATOM 845 O O . ALA A 1 106 ? -1.690 24.172 23.159 1.00 67.25 106 ALA A O 1
ATOM 846 N N . ALA A 1 107 ? -3.647 25.313 23.300 1.00 70.00 107 ALA A N 1
ATOM 847 C CA . ALA A 1 107 ? -4.412 24.354 22.523 1.00 70.00 107 ALA A CA 1
ATOM 848 C C . ALA A 1 107 ? -3.635 24.038 21.236 1.00 70.00 107 ALA A C 1
ATOM 850 O O . ALA A 1 107 ? -3.170 24.977 20.573 1.00 70.00 107 ALA A O 1
ATOM 851 N N . PRO A 1 108 ? -3.432 22.750 20.903 1.00 72.94 108 PRO A N 1
ATOM 852 C CA . PRO A 1 108 ? -2.727 22.400 19.685 1.00 72.94 108 PRO A CA 1
ATOM 853 C C . PRO A 1 108 ? -3.416 23.106 18.509 1.00 72.94 108 PRO A C 1
ATOM 855 O O . PRO A 1 108 ? -4.648 23.217 18.503 1.00 72.94 108 PRO A O 1
ATOM 858 N N . PRO A 1 109 ? -2.652 23.631 17.536 1.00 78.81 109 PRO A N 1
ATOM 859 C CA . PRO A 1 109 ? -3.239 24.303 16.387 1.00 78.81 109 PRO A CA 1
ATOM 860 C C . PRO A 1 109 ? -4.264 23.375 15.733 1.00 78.81 109 PRO A C 1
ATOM 862 O O . PRO A 1 109 ? -4.003 22.181 15.561 1.00 78.81 109 PRO A O 1
ATOM 865 N N . ALA A 1 110 ? -5.434 23.924 15.395 1.00 82.62 110 ALA A N 1
ATOM 866 C CA . ALA A 1 110 ? -6.489 23.170 14.734 1.00 82.62 110 ALA A CA 1
ATOM 867 C C . ALA A 1 110 ? -5.910 22.473 13.499 1.00 82.62 110 ALA A C 1
ATOM 869 O O . ALA A 1 110 ? -5.269 23.112 12.658 1.00 82.62 110 ALA A O 1
ATOM 870 N N . TRP A 1 111 ? -6.101 21.157 13.413 1.00 72.50 111 TRP A N 1
ATOM 871 C CA . TRP A 1 111 ? -5.641 20.407 12.255 1.00 72.50 111 TRP A CA 1
ATOM 872 C C . TRP A 1 111 ? -6.352 20.944 11.007 1.00 72.50 111 TRP A C 1
ATOM 874 O O . TRP A 1 111 ? -7.562 21.188 11.054 1.00 72.50 111 TRP A O 1
ATOM 884 N N . PRO A 1 112 ? -5.630 21.165 9.895 1.00 82.56 112 PRO A N 1
ATOM 885 C CA . PRO A 1 112 ? -6.261 21.579 8.653 1.00 82.56 112 PRO A CA 1
ATOM 886 C C . PRO A 1 112 ? -7.293 20.529 8.230 1.00 82.56 112 PRO A C 1
ATOM 888 O O . PRO A 1 112 ? -7.062 19.326 8.371 1.00 82.56 112 PRO A O 1
ATOM 891 N N . ALA A 1 113 ? -8.437 20.986 7.719 1.00 86.50 113 ALA A N 1
ATOM 892 C CA . ALA A 1 113 ? -9.478 20.097 7.222 1.00 86.50 113 ALA A CA 1
ATOM 893 C C . ALA A 1 113 ? -8.899 19.164 6.148 1.00 86.50 113 ALA A C 1
ATOM 895 O O . ALA A 1 113 ? -8.254 19.621 5.200 1.00 86.50 113 ALA A O 1
ATOM 896 N N . VAL A 1 114 ? -9.126 17.858 6.306 1.00 82.81 114 VAL A N 1
ATOM 897 C CA . VAL A 1 114 ? -8.704 16.862 5.318 1.00 82.81 114 VAL A CA 1
ATOM 898 C C . VAL A 1 114 ? -9.474 17.137 4.020 1.00 82.81 114 VAL A C 1
ATOM 900 O O . VAL A 1 114 ? -10.707 17.183 4.056 1.00 82.81 114 VAL A O 1
ATOM 903 N N . PR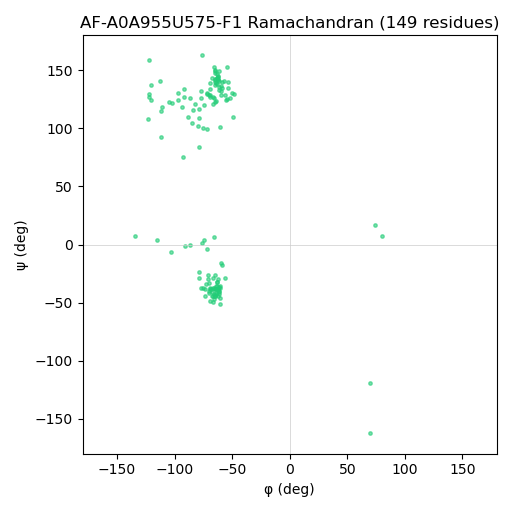O A 1 115 ? -8.795 17.359 2.880 1.00 84.62 115 PRO A N 1
ATOM 904 C CA . PRO A 1 115 ? -9.476 17.574 1.611 1.00 84.62 115 PRO A CA 1
ATOM 905 C C . PRO A 1 115 ? -10.303 16.338 1.240 1.00 84.62 115 PRO A C 1
ATOM 907 O O . PRO A 1 115 ? -9.876 15.202 1.452 1.00 84.62 115 PRO A O 1
ATOM 910 N N . ALA A 1 116 ? -11.496 16.560 0.685 1.00 87.44 116 ALA A N 1
ATOM 911 C CA . ALA A 1 116 ? -12.358 15.476 0.231 1.00 87.44 116 ALA A CA 1
ATOM 912 C C . ALA A 1 116 ? -11.640 14.642 -0.842 1.00 87.44 116 ALA A C 1
ATOM 914 O O . ALA A 1 116 ? -11.120 15.186 -1.819 1.00 87.44 116 ALA A O 1
ATOM 915 N N . VAL A 1 117 ? -11.618 13.322 -0.653 1.00 84.69 117 VAL A N 1
ATOM 916 C CA . VAL A 1 117 ? -11.028 12.392 -1.620 1.00 84.69 117 VAL A CA 1
ATOM 917 C C . VAL A 1 117 ? -11.870 12.433 -2.904 1.00 84.69 117 VAL A C 1
ATOM 919 O O . VAL A 1 117 ? -13.089 12.252 -2.826 1.00 84.69 117 VAL A O 1
ATOM 922 N N . PRO A 1 118 ? -11.271 12.688 -4.081 1.00 85.50 118 PRO A N 1
ATOM 923 C CA . PRO A 1 118 ? -12.006 12.681 -5.340 1.00 85.50 118 PRO A CA 1
ATOM 924 C C . PRO A 1 118 ? -12.585 11.289 -5.621 1.00 85.50 118 PRO A C 1
ATOM 926 O O . PRO A 1 118 ? -11.956 10.269 -5.336 1.00 85.50 118 PRO A O 1
ATOM 929 N N . A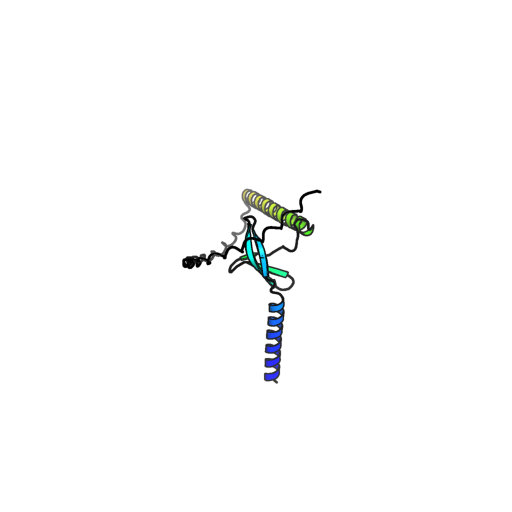LA A 1 119 ? -13.791 11.246 -6.190 1.00 88.00 119 ALA A N 1
ATOM 930 C CA . ALA A 1 119 ? -14.446 9.995 -6.553 1.00 88.00 119 ALA A CA 1
ATOM 931 C C . ALA A 1 119 ? -13.599 9.202 -7.563 1.00 88.00 119 ALA A C 1
ATOM 933 O O . ALA A 1 119 ? -13.070 9.763 -8.525 1.00 88.00 119 ALA A O 1
ATOM 934 N N . VAL A 1 120 ? -13.486 7.890 -7.344 1.00 85.19 120 VAL A N 1
ATOM 935 C CA . VAL A 1 120 ? -12.742 6.991 -8.232 1.00 85.19 120 VAL A CA 1
ATOM 936 C C . VAL A 1 120 ? -13.463 6.920 -9.587 1.00 85.19 120 VAL A C 1
ATOM 938 O O . VAL A 1 120 ? -14.665 6.642 -9.611 1.00 85.19 120 VAL A O 1
ATOM 941 N N . PRO A 1 121 ? -12.777 7.171 -10.717 1.00 85.00 121 PRO A N 1
ATOM 942 C CA . PRO A 1 121 ? -13.391 7.068 -12.034 1.00 85.00 121 PRO A CA 1
ATOM 943 C C . PRO A 1 121 ? -13.819 5.624 -12.324 1.00 85.00 121 PRO A C 1
ATOM 945 O O . PRO A 1 121 ? -13.102 4.671 -12.021 1.00 85.00 121 PRO A O 1
ATOM 948 N N . VAL A 1 122 ? -14.996 5.466 -12.932 1.00 88.25 122 VAL A N 1
ATOM 949 C CA . VAL A 1 122 ? -15.526 4.158 -13.335 1.00 88.25 122 VAL A CA 1
ATOM 950 C C . VAL A 1 122 ? -14.621 3.564 -14.413 1.00 88.25 122 VAL A C 1
ATOM 952 O O . VAL A 1 122 ? -14.408 4.175 -15.461 1.00 88.25 122 VAL A O 1
ATOM 955 N N . VAL A 1 123 ? -14.084 2.370 -14.157 1.00 85.94 123 VAL A N 1
ATOM 956 C CA . VAL A 1 123 ? -13.254 1.650 -15.127 1.00 85.94 123 VAL A CA 1
ATOM 957 C C . VAL A 1 123 ? -14.148 1.181 -16.285 1.00 85.94 123 VAL A C 1
ATOM 959 O O . VAL A 1 123 ? -15.171 0.540 -16.029 1.00 85.94 123 VAL A O 1
ATOM 962 N N . PRO A 1 124 ? -13.812 1.491 -17.551 1.00 85.50 124 PRO A N 1
ATOM 963 C CA . PRO A 1 124 ? -14.580 1.015 -18.695 1.00 85.50 124 PRO A CA 1
ATOM 964 C C . PRO A 1 124 ? -14.549 -0.516 -18.773 1.00 85.50 124 PRO A C 1
ATOM 966 O O . PRO A 1 124 ? -13.539 -1.148 -18.461 1.00 85.50 124 PRO A O 1
ATOM 969 N N . ALA A 1 125 ? -15.663 -1.112 -19.200 1.00 88.12 125 ALA A N 1
ATOM 970 C CA . ALA A 1 125 ? -15.770 -2.556 -19.368 1.00 88.12 125 ALA A CA 1
ATOM 971 C C . ALA A 1 125 ? -14.717 -3.069 -20.362 1.00 88.12 125 ALA A C 1
ATOM 973 O O . ALA A 1 125 ? -14.515 -2.486 -21.431 1.00 88.12 125 ALA A O 1
ATOM 974 N N . LEU A 1 126 ? -14.049 -4.168 -20.004 1.00 87.19 126 LEU A N 1
ATOM 975 C CA . LEU A 1 126 ? -13.064 -4.803 -20.872 1.00 87.19 126 LEU A CA 1
ATOM 976 C C . LEU A 1 126 ? -13.744 -5.343 -22.144 1.00 87.19 126 LEU A C 1
ATOM 978 O O . LEU A 1 126 ? -14.847 -5.891 -22.060 1.00 87.19 126 LEU A O 1
ATOM 982 N N . PRO A 1 127 ? -13.103 -5.211 -23.318 1.00 85.25 127 PRO A N 1
ATOM 983 C CA . PRO A 1 127 ? -13.629 -5.765 -24.557 1.00 85.25 127 PRO A CA 1
ATOM 984 C C . PRO A 1 127 ? -13.722 -7.293 -24.477 1.00 85.25 127 PRO A C 1
ATOM 986 O O . PRO A 1 127 ? -12.881 -7.954 -23.864 1.00 85.25 127 PRO A O 1
ATOM 989 N N . ALA A 1 128 ? -14.750 -7.856 -25.115 1.00 87.50 128 ALA A N 1
ATOM 990 C CA . ALA A 1 128 ? -14.952 -9.298 -25.175 1.00 87.50 128 ALA A CA 1
ATOM 991 C C . ALA A 1 128 ? -13.757 -9.989 -25.851 1.00 87.50 128 ALA A C 1
ATOM 993 O O . ALA A 1 128 ? -13.298 -9.568 -26.915 1.00 87.50 128 ALA A O 1
ATOM 994 N N . VAL A 1 129 ? -13.259 -11.058 -25.228 1.00 86.00 129 VAL A N 1
ATOM 995 C CA . VAL A 1 129 ? -12.146 -11.847 -25.766 1.00 86.00 129 VAL A CA 1
ATOM 996 C C . VAL A 1 129 ? -12.629 -12.594 -27.018 1.00 86.00 129 VAL A C 1
ATOM 998 O O . VAL A 1 129 ? -13.665 -13.262 -26.955 1.00 86.00 129 VAL A O 1
ATOM 1001 N N . PRO A 1 130 ? -11.920 -12.501 -28.156 1.00 86.19 130 PRO A N 1
ATOM 1002 C CA . PRO A 1 130 ? -12.289 -13.228 -29.363 1.00 86.19 130 PRO A CA 1
ATOM 1003 C C . PRO A 1 130 ? -12.169 -14.742 -29.147 1.00 86.19 130 PRO A C 1
ATOM 1005 O O . PRO A 1 130 ? -11.200 -15.230 -28.566 1.00 86.19 130 PRO A O 1
ATOM 1008 N N . VAL A 1 131 ? -13.159 -15.489 -29.638 1.00 89.75 131 VAL A N 1
ATOM 1009 C CA . VAL A 1 131 ? -13.170 -16.955 -29.588 1.00 89.75 131 VAL A CA 1
ATOM 1010 C C . VAL A 1 131 ? -12.050 -17.486 -30.480 1.00 89.75 131 VAL A C 1
ATOM 1012 O O . VAL A 1 131 ? -12.015 -17.202 -31.67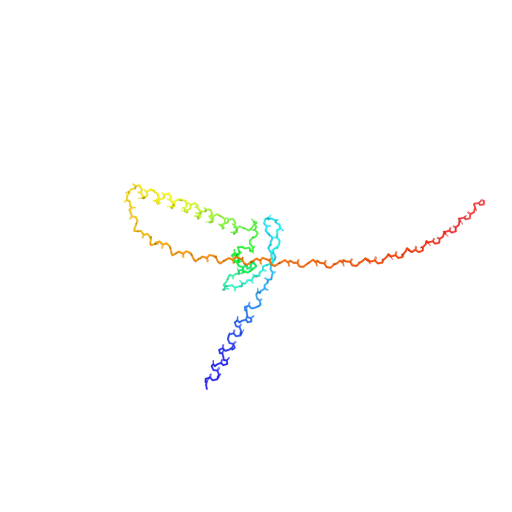8 1.00 89.75 131 VAL A O 1
ATOM 1015 N N . LEU A 1 132 ? -11.127 -18.249 -29.894 1.00 88.88 132 LEU A N 1
ATOM 1016 C CA . LEU A 1 132 ? -10.061 -18.897 -30.650 1.00 88.88 132 LEU A CA 1
ATOM 1017 C C . LEU A 1 132 ? -10.645 -20.019 -31.529 1.00 88.88 132 LEU A C 1
ATOM 1019 O O . LEU A 1 132 ? -11.516 -20.762 -31.071 1.00 88.88 132 LEU A O 1
ATOM 1023 N N . PRO A 1 133 ? -10.179 -20.162 -32.781 1.00 86.56 133 PRO A N 1
ATOM 1024 C CA . PRO A 1 133 ? -10.618 -21.234 -33.663 1.00 86.56 133 PRO A CA 1
ATOM 1025 C C . PRO A 1 133 ? -10.226 -22.608 -33.103 1.00 86.56 133 PRO A C 1
ATOM 1027 O O . PRO A 1 133 ? -9.186 -22.764 -32.462 1.00 86.56 133 PRO A O 1
ATOM 1030 N N . ALA A 1 134 ? -11.065 -23.612 -33.364 1.00 89.44 134 ALA A N 1
ATOM 1031 C CA . ALA A 1 134 ? -10.819 -24.983 -32.936 1.00 89.44 134 ALA A CA 1
ATOM 1032 C C . ALA A 1 134 ? -9.532 -25.534 -33.571 1.00 89.44 134 ALA A C 1
ATOM 1034 O O . ALA A 1 134 ? -9.314 -25.408 -34.778 1.00 89.44 134 ALA A O 1
ATOM 1035 N N . VAL A 1 135 ? -8.686 -26.161 -32.752 1.00 90.00 135 VAL A N 1
ATOM 1036 C CA . VAL A 1 135 ? -7.459 -26.811 -33.222 1.00 90.00 135 VAL A CA 1
ATOM 1037 C C . VAL A 1 135 ? -7.839 -28.086 -33.989 1.00 90.00 135 VAL A C 1
ATOM 1039 O O . VAL A 1 135 ? -8.620 -28.886 -33.469 1.00 90.00 135 VAL A O 1
ATOM 1042 N N . PRO A 1 136 ? -7.322 -28.300 -35.212 1.00 90.19 136 PRO A N 1
ATOM 1043 C CA . PRO A 1 136 ? -7.601 -29.510 -35.977 1.00 90.19 136 PRO A CA 1
ATOM 1044 C C . PRO A 1 136 ? -7.062 -30.757 -35.265 1.00 90.19 136 PRO A C 1
ATOM 1046 O O . PRO A 1 136 ? -5.953 -30.761 -34.731 1.00 90.19 136 PRO A O 1
ATOM 1049 N N . VAL A 1 137 ? -7.858 -31.828 -35.275 1.00 92.12 137 VAL A N 1
ATOM 1050 C CA . VAL A 1 137 ? -7.485 -33.122 -34.691 1.00 92.12 137 VAL A CA 1
ATOM 1051 C C . VAL A 1 137 ? -6.427 -33.785 -35.583 1.00 92.12 137 VAL A C 1
ATOM 1053 O O . VAL A 1 137 ? -6.629 -33.857 -36.799 1.00 92.12 137 VAL A O 1
ATOM 1056 N N . PRO A 1 138 ? -5.302 -34.267 -35.023 1.00 90.88 138 PRO A N 1
ATOM 1057 C CA . PRO A 1 138 ? -4.294 -34.966 -35.807 1.00 90.88 138 PRO A CA 1
ATOM 1058 C C . PRO A 1 138 ? -4.850 -36.284 -36.377 1.00 90.88 138 PRO A C 1
ATOM 1060 O O . PRO A 1 138 ? -5.708 -36.916 -35.754 1.00 90.88 138 PRO A O 1
ATOM 1063 N N . PRO A 1 139 ? -4.368 -36.723 -37.551 1.00 91.25 139 PRO A N 1
ATOM 1064 C CA . PRO A 1 139 ? -4.786 -37.987 -38.145 1.00 91.25 139 PRO A CA 1
ATOM 1065 C C . PRO A 1 139 ? -4.424 -39.175 -37.245 1.00 91.25 139 PRO A C 1
ATOM 1067 O O . PRO A 1 139 ? -3.421 -39.154 -36.529 1.00 91.25 139 PRO A O 1
ATOM 1070 N N . ALA A 1 140 ? -5.243 -40.227 -37.306 1.00 92.50 140 ALA A N 1
ATOM 1071 C CA . ALA A 1 140 ? -4.990 -41.461 -36.573 1.00 92.50 140 ALA A CA 1
ATOM 1072 C C . ALA A 1 140 ? -3.684 -42.130 -37.050 1.00 92.50 140 ALA A C 1
ATOM 1074 O O . ALA A 1 140 ? -3.381 -42.097 -38.248 1.00 92.50 140 ALA A O 1
ATOM 1075 N N . PRO A 1 141 ? -2.913 -42.750 -36.140 1.00 91.44 141 PRO A N 1
ATOM 1076 C CA . PRO A 1 141 ? -1.712 -43.477 -36.519 1.00 91.44 141 PRO A CA 1
ATOM 1077 C C . PRO A 1 141 ? -2.057 -44.712 -37.371 1.00 91.44 141 PRO A C 1
ATOM 1079 O O . PRO A 1 141 ? -3.145 -45.280 -37.229 1.00 91.44 141 PRO A O 1
ATOM 1082 N N . PRO A 1 142 ? -1.139 -45.154 -38.247 1.00 91.06 142 PRO A N 1
ATOM 1083 C CA . PRO A 1 142 ? -1.338 -46.353 -39.049 1.00 91.06 142 PRO A CA 1
ATOM 1084 C C . PRO A 1 142 ? -1.456 -47.601 -38.164 1.00 91.06 142 PRO A C 1
ATOM 1086 O O . PRO A 1 142 ? -0.768 -47.739 -37.152 1.00 91.06 142 PRO A O 1
ATOM 1089 N N . VAL A 1 143 ? -2.326 -48.525 -38.573 1.00 92.62 143 VAL A N 1
ATOM 1090 C CA . VAL A 1 143 ? -2.509 -49.817 -37.902 1.00 92.62 143 VAL A CA 1
ATOM 1091 C C . VAL A 1 143 ? -1.272 -50.680 -38.138 1.00 92.62 143 VAL A C 1
ATOM 1093 O O . VAL A 1 143 ? -0.831 -50.845 -39.277 1.00 92.62 143 VAL A O 1
ATOM 1096 N N . ALA A 1 144 ? -0.707 -51.224 -37.061 1.00 91.19 144 ALA A N 1
ATOM 1097 C CA . ALA A 1 144 ? 0.437 -52.118 -37.152 1.00 91.19 144 ALA A CA 1
ATOM 1098 C C . ALA A 1 144 ? 0.060 -53.421 -37.889 1.00 91.19 144 ALA A C 1
ATOM 1100 O O . ALA A 1 144 ? -1.050 -53.930 -37.702 1.00 91.19 144 ALA A O 1
ATOM 1101 N N . PRO A 1 145 ? 0.962 -53.977 -38.714 1.00 90.44 145 PRO A N 1
ATOM 1102 C CA . PRO A 1 145 ? 0.720 -55.240 -39.397 1.00 90.44 145 PRO A CA 1
ATOM 1103 C C . PRO A 1 145 ? 0.542 -56.383 -38.390 1.00 90.44 145 PRO A C 1
ATOM 1105 O O . PRO A 1 145 ? 1.221 -56.437 -37.362 1.00 90.44 145 PRO A O 1
ATOM 1108 N N . ALA A 1 146 ? -0.378 -57.298 -38.695 1.00 90.50 146 ALA A N 1
ATOM 1109 C CA . ALA A 1 146 ? -0.618 -58.475 -37.870 1.00 90.50 146 ALA A CA 1
ATOM 1110 C C . ALA A 1 146 ? 0.622 -59.392 -37.861 1.00 90.50 146 ALA A C 1
ATOM 1112 O O . ALA A 1 146 ? 1.275 -59.542 -38.900 1.00 90.50 146 ALA A O 1
ATOM 1113 N N . PRO A 1 147 ? 0.958 -60.010 -36.716 1.00 88.31 147 PRO A N 1
ATOM 1114 C CA . PRO A 1 147 ? 2.069 -60.949 -36.646 1.00 88.31 147 PRO A CA 1
ATOM 1115 C C . PRO A 1 147 ? 1.790 -62.200 -37.500 1.00 88.31 147 PRO A C 1
ATOM 1117 O O . PRO A 1 147 ? 0.627 -62.582 -37.667 1.00 88.31 147 PRO A O 1
ATOM 1120 N N . PRO A 1 148 ? 2.837 -62.851 -38.040 1.00 83.12 148 PRO A N 1
ATOM 1121 C CA . PRO A 1 148 ? 2.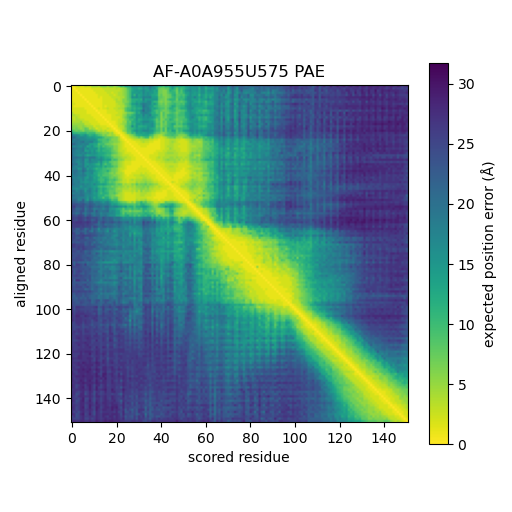684 -64.087 -38.799 1.00 83.12 148 PRO A CA 1
ATOM 1122 C C . PRO A 1 148 ? 2.168 -65.226 -37.908 1.00 83.12 148 PRO A C 1
ATOM 1124 O O . PRO A 1 148 ? 2.467 -65.281 -36.713 1.00 83.12 148 PRO A O 1
ATOM 1127 N N . ALA A 1 149 ? 1.382 -66.128 -38.498 1.00 81.50 149 ALA A N 1
ATOM 1128 C CA . ALA A 1 149 ? 0.863 -67.305 -37.809 1.00 81.50 149 ALA A CA 1
ATOM 1129 C C . ALA A 1 149 ? 2.007 -68.281 -37.459 1.00 81.50 149 ALA A C 1
ATOM 1131 O O . ALA A 1 149 ? 2.944 -68.402 -38.249 1.00 81.50 149 ALA A O 1
ATOM 1132 N N . PRO A 1 150 ? 1.953 -68.961 -36.300 1.00 80.69 150 PRO A N 1
ATOM 1133 C CA . PRO A 1 150 ? 2.948 -69.968 -35.946 1.00 80.69 150 PRO A CA 1
ATOM 1134 C C . PRO A 1 150 ? 2.812 -71.206 -36.849 1.00 80.69 150 PRO A C 1
ATOM 1136 O O . PRO A 1 150 ? 1.695 -71.684 -37.060 1.00 80.69 150 PRO A O 1
ATOM 1139 N N . GLU A 1 151 ? 3.944 -71.689 -37.369 1.00 72.19 151 GLU A N 1
ATOM 1140 C CA . GLU A 1 151 ? 4.080 -72.979 -38.072 1.00 72.19 151 GLU A CA 1
ATOM 1141 C C . GLU A 1 151 ? 4.159 -74.164 -37.099 1.00 72.19 151 GLU A C 1
ATOM 1143 O O . GLU A 1 151 ? 4.756 -74.004 -36.006 1.00 72.19 151 GLU A O 1
#

Radius of gyration: 33.41 Å; Cα contacts (8 Å, |Δi|>4): 76; chains: 1; bounding box: 50×107×84 Å

Sequence (151 aa):
DEAARRAERVGRSERRRDRRDRGDTTVVVVTPEGTRVDCRTVRSGKKDVVVCGTDRVVMAPHTWSTDDPAWERWSQDMESWGAGMEAWAEQFEAAAEEGWTFPAFAAPPAWPAVPAVPAVPVVPALPAVPVLPAVPVPPAPPVAPAPPAPE

pLDDT: mean 78.77, std 11.02, range [46.59, 92.62]

Secondary structure (DSSP, 8-state):
-HHHHHHHHHHHHHHHHHHHHTT-EEEEEEPTT--EEEEEEEEETTEEEEEETTTEEE---TT--TT-HHHHHHHHHHHHHHHHHHHHHHHHHHHHHTT-----PPPPPPPPPPPPPPPPPPPPPPPPPPPPPPPPPPPPPPPPPPPPPP-

Nearest PDB structures (foldseek):
  3lwn-assembly2_G  TM=7.982E-01  e=2.293E+00  Shigella flexneri

Foldseek 3Di:
DVVVVVVVVVVVVVVVVVVQVVQWDWDWDQDPVRDTFTWTWGDDDPATWIGTPDDDTDRDPPVDDPPRVVVVVVVVVVVVVVVVVVVVVVVVVVCVVVVDDDDPDDPPPPDPDDDDDDDDDDDDDDDDDDDDDDDDDDDDDDDDDDDDDDD

Mean predicted aligned error: 17.54 Å